Protein AF-A0A392QD97-F1 (afdb_monomer_lite)

Foldseek 3Di:
DVVVVCCVPVVQPDDDAWDFDDDPNHGPRHTDPPHHQWAVSVLVVVCVQQPLDAAQDDDDDDPRCVSNRVRHDDDPDDDDDDDPCSPDDDDDD

Organism: NCBI:txid97028

Secondary structure (DSSP, 8-state):
-HHHHHHHHH--S----PPEEEETTEEEEEEPTT----THHHHHHHHHHHTTPPPS----SSGGGHHHHTTSPPPSS----------------

Structure (mmCIF, N/CA/C/O backbone):
data_AF-A0A392QD97-F1
#
_entry.id   AF-A0A392QD97-F1
#
loop_
_atom_site.group_PDB
_atom_site.id
_atom_site.type_symbol
_atom_site.label_atom_id
_atom_site.label_alt_id
_atom_site.label_comp_id
_atom_site.label_asym_id
_atom_site.label_entity_id
_atom_site.label_seq_id
_atom_site.pdbx_PDB_ins_code
_atom_site.Cartn_x
_atom_site.Cartn_y
_atom_site.Cartn_z
_atom_site.occupancy
_atom_site.B_iso_or_equiv
_atom_site.auth_seq_id
_atom_site.auth_comp_id
_atom_site.auth_asym_id
_atom_site.auth_atom_id
_atom_site.pdbx_PDB_model_num
ATOM 1 N N . MET A 1 1 ? -8.648 4.508 6.321 1.00 66.81 1 MET A N 1
ATOM 2 C CA . MET A 1 1 ? -9.206 5.809 5.874 1.00 66.81 1 MET A CA 1
ATOM 3 C C . MET A 1 1 ? -9.101 6.002 4.365 1.00 66.81 1 MET A C 1
ATOM 5 O O . MET A 1 1 ? -10.033 6.532 3.790 1.00 66.81 1 MET A O 1
ATOM 9 N N . VAL A 1 2 ? -8.016 5.565 3.715 1.00 78.69 2 VAL A N 1
ATOM 10 C CA . VAL A 1 2 ? -7.847 5.712 2.254 1.00 78.69 2 VAL A CA 1
ATOM 11 C C . VAL A 1 2 ? -8.702 4.717 1.453 1.00 78.69 2 VAL A C 1
ATOM 13 O O . VAL A 1 2 ? -9.136 5.028 0.352 1.00 78.69 2 VAL A O 1
ATOM 16 N N . GLU A 1 3 ? -8.987 3.540 2.013 1.00 79.69 3 GLU A N 1
ATOM 17 C CA . GLU A 1 3 ? -9.687 2.470 1.295 1.00 79.69 3 GLU A CA 1
ATOM 18 C C . GLU A 1 3 ? -11.116 2.808 0.836 1.00 79.69 3 GLU A C 1
ATOM 20 O O . GLU A 1 3 ? -11.364 2.671 -0.361 1.00 79.69 3 GLU A O 1
ATOM 25 N N . PRO A 1 4 ? -12.031 3.311 1.693 1.00 83.81 4 PRO A N 1
ATOM 26 C CA . PRO A 1 4 ? -13.379 3.666 1.244 1.00 83.81 4 PRO A CA 1
ATOM 27 C C . PRO A 1 4 ? -13.347 4.719 0.137 1.00 83.81 4 PRO A C 1
ATOM 29 O O . PRO A 1 4 ? -14.056 4.601 -0.851 1.00 83.81 4 PRO A O 1
ATOM 32 N N . PHE A 1 5 ? -12.443 5.699 0.250 1.00 82.25 5 PHE A N 1
ATOM 33 C CA . PHE A 1 5 ? -12.294 6.746 -0.754 1.00 82.25 5 PHE A CA 1
ATOM 34 C C . PHE A 1 5 ? -11.892 6.183 -2.124 1.00 82.25 5 PHE A C 1
ATOM 36 O O . PHE A 1 5 ? -12.526 6.487 -3.129 1.00 82.25 5 PHE A O 1
ATOM 43 N N . LEU A 1 6 ? -10.856 5.342 -2.183 1.00 79.56 6 LEU A N 1
ATOM 44 C CA . LEU A 1 6 ? -10.396 4.784 -3.457 1.00 79.56 6 LEU A CA 1
ATOM 45 C C . LEU A 1 6 ? -11.426 3.827 -4.069 1.00 79.56 6 LEU A C 1
ATOM 47 O O . LEU A 1 6 ? -11.609 3.837 -5.285 1.00 79.56 6 LEU A O 1
ATOM 51 N N . LYS A 1 7 ? -12.118 3.038 -3.240 1.00 82.00 7 LYS A N 1
ATOM 52 C CA . LYS A 1 7 ? -13.151 2.105 -3.705 1.00 82.00 7 LYS A CA 1
ATOM 53 C C . LYS A 1 7 ? -14.387 2.834 -4.229 1.00 82.00 7 LYS A C 1
ATOM 55 O O . LYS A 1 7 ? -14.833 2.560 -5.337 1.00 82.00 7 LYS A O 1
ATOM 60 N N . GLU A 1 8 ? -14.913 3.786 -3.466 1.00 85.50 8 GLU A N 1
ATOM 61 C CA . GLU A 1 8 ? -16.179 4.455 -3.787 1.00 85.50 8 GLU A CA 1
ATOM 62 C C . GLU A 1 8 ? -16.029 5.533 -4.867 1.00 85.50 8 GLU A C 1
ATOM 64 O O . GLU A 1 8 ? -16.929 5.697 -5.687 1.00 85.50 8 GLU A O 1
ATOM 69 N N . PHE A 1 9 ? -14.906 6.261 -4.897 1.00 83.56 9 PHE A N 1
ATOM 70 C CA . PHE A 1 9 ? -14.740 7.409 -5.798 1.00 83.56 9 PHE A CA 1
ATOM 71 C C . PHE A 1 9 ? -13.882 7.119 -7.029 1.00 83.56 9 PHE A C 1
ATOM 73 O O . PHE A 1 9 ? -14.084 7.758 -8.059 1.00 83.56 9 PHE A O 1
ATOM 80 N N . LEU A 1 10 ? -12.920 6.194 -6.941 1.00 79.88 10 LEU A N 1
ATOM 81 C CA . LEU A 1 10 ? -12.012 5.875 -8.053 1.00 79.88 10 LEU A CA 1
ATOM 82 C C . LEU A 1 10 ? -12.234 4.478 -8.640 1.00 79.88 10 LEU A C 1
ATOM 84 O O . LEU A 1 10 ? -11.582 4.140 -9.625 1.00 79.88 10 LEU A O 1
ATOM 88 N N . GLY A 1 11 ? -13.133 3.676 -8.060 1.00 81.19 11 GLY A N 1
ATOM 89 C CA . GLY A 1 11 ? -13.396 2.314 -8.522 1.00 81.19 11 GLY A CA 1
ATOM 90 C C . GLY A 1 11 ? -12.197 1.380 -8.355 1.00 81.19 11 GLY A C 1
ATOM 91 O O . GLY A 1 11 ? -12.059 0.430 -9.114 1.00 81.19 11 GLY A O 1
ATOM 92 N N . ALA A 1 12 ? -11.309 1.662 -7.398 1.00 75.69 12 ALA A N 1
ATOM 93 C CA . ALA A 1 12 ? -10.241 0.739 -7.041 1.00 75.69 12 ALA A CA 1
ATOM 94 C C . ALA A 1 12 ? -10.843 -0.515 -6.414 1.00 75.69 12 ALA A C 1
ATOM 96 O O . ALA A 1 12 ? -11.692 -0.376 -5.539 1.00 75.69 12 ALA A O 1
ATOM 97 N N . ASP A 1 13 ? -10.365 -1.716 -6.723 1.00 75.62 13 ASP A N 1
ATOM 98 C CA . ASP A 1 13 ? -10.906 -2.888 -6.027 1.00 75.62 13 ASP A CA 1
ATOM 99 C C . ASP A 1 13 ? -10.122 -3.260 -4.714 1.00 75.62 13 ASP A C 1
ATOM 101 O O . ASP A 1 13 ? -10.652 -3.983 -3.871 1.00 75.62 13 ASP A O 1
ATOM 105 N N . MET A 1 14 ? -8.890 -2.746 -4.464 1.00 75.06 14 MET A N 1
ATOM 106 C CA . MET A 1 14 ? -7.908 -3.046 -3.347 1.00 75.06 14 MET A CA 1
ATOM 107 C C . MET A 1 14 ? -7.232 -1.757 -3.049 1.00 75.06 14 MET A C 1
ATOM 109 O O . MET A 1 14 ? -6.851 -0.973 -3.920 1.00 75.06 14 MET A O 1
ATOM 113 N N . VAL A 1 15 ? -6.871 -1.692 -1.787 1.00 82.50 15 VAL A N 1
ATOM 114 C CA . VAL A 1 15 ? -5.900 -0.744 -1.331 1.00 82.50 15 VAL A CA 1
ATOM 115 C C . VAL A 1 15 ? -4.921 -1.507 -0.464 1.00 82.50 15 VAL A C 1
ATOM 117 O O . VAL A 1 15 ? -5.301 -2.096 0.538 1.00 82.50 15 VAL A O 1
ATOM 120 N N . LEU A 1 16 ? -3.653 -1.512 -0.868 1.00 83.69 16 LEU A N 1
ATOM 121 C CA . LEU A 1 16 ? -2.563 -1.994 -0.028 1.00 83.69 16 LEU A CA 1
ATOM 122 C C . LEU A 1 16 ? -1.954 -0.776 0.659 1.00 83.69 16 LEU A C 1
ATOM 124 O O . LEU A 1 16 ? -1.397 0.108 0.007 1.00 83.69 16 LEU A O 1
ATOM 128 N N . GLY A 1 17 ? -2.097 -0.702 1.978 1.00 83.38 17 GLY A N 1
ATOM 129 C CA . GLY A 1 17 ? -1.731 0.479 2.746 1.00 83.38 17 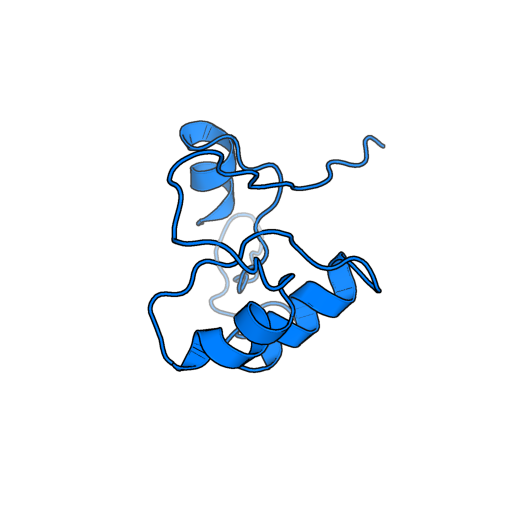GLY A CA 1
ATOM 130 C C . GLY A 1 17 ? -1.260 0.145 4.152 1.00 83.38 17 GLY A C 1
ATOM 131 O O . GLY A 1 17 ? -1.335 -0.987 4.615 1.00 83.38 17 GLY A O 1
ATOM 132 N N . THR A 1 18 ? -0.746 1.163 4.838 1.00 85.12 18 THR A N 1
ATOM 133 C CA . THR A 1 18 ? -0.521 1.060 6.282 1.00 85.12 18 THR A CA 1
ATOM 134 C C . THR A 1 18 ? -1.853 1.242 6.988 1.00 85.12 18 THR A C 1
ATOM 136 O O . THR A 1 18 ? -2.512 2.269 6.812 1.00 85.12 18 THR A O 1
ATOM 139 N N . GLU A 1 19 ? -2.234 0.261 7.795 1.00 83.31 19 GLU A N 1
ATOM 140 C CA . GLU A 1 19 ? -3.496 0.278 8.521 1.00 83.31 19 GLU A CA 1
ATOM 141 C C . GLU A 1 19 ? -3.298 0.622 9.994 1.00 83.31 19 GLU A C 1
ATOM 143 O O . GLU A 1 19 ? -2.333 0.205 10.638 1.00 83.31 19 GLU A O 1
ATOM 148 N N . ILE A 1 20 ? -4.248 1.390 10.526 1.00 86.81 20 ILE A N 1
ATOM 149 C CA . ILE A 1 20 ? -4.328 1.712 11.949 1.00 86.81 20 ILE A CA 1
ATOM 150 C C . ILE A 1 20 ? -5.310 0.734 12.584 1.00 86.81 20 ILE A C 1
ATOM 152 O O . ILE A 1 20 ? -6.454 0.619 12.138 1.00 86.81 20 ILE A O 1
ATOM 156 N N . ALA A 1 21 ? -4.878 0.071 13.652 1.00 87.69 21 ALA A N 1
ATOM 157 C CA . ALA A 1 21 ? -5.708 -0.845 14.408 1.00 87.69 21 ALA A CA 1
ATOM 158 C C . ALA A 1 21 ? -6.894 -0.097 15.021 1.00 87.69 21 ALA A C 1
ATOM 160 O O . ALA A 1 21 ? -6.747 0.977 15.622 1.00 87.69 21 ALA A O 1
ATOM 161 N N . SER A 1 22 ? -8.078 -0.689 14.902 1.00 88.25 22 SER A N 1
ATOM 162 C CA . SER A 1 22 ? -9.301 -0.158 15.488 1.00 88.25 22 SER A CA 1
ATOM 163 C C . SER A 1 22 ? -9.848 -1.105 16.551 1.00 88.25 22 SER A C 1
ATOM 165 O O . SER A 1 22 ? -9.726 -2.324 16.453 1.00 88.25 22 SER A O 1
ATOM 167 N N . TYR A 1 23 ? -10.447 -0.535 17.591 1.00 90.75 23 TYR A N 1
ATOM 168 C CA . TYR A 1 23 ? -11.138 -1.275 18.635 1.00 90.75 23 TYR A CA 1
ATOM 169 C C . TYR A 1 23 ? -12.473 -0.596 18.921 1.00 90.75 23 TYR A C 1
ATOM 171 O O . TYR A 1 23 ? -12.520 0.597 19.222 1.00 90.75 23 TYR A O 1
ATOM 179 N N . LYS A 1 24 ? -13.574 -1.349 18.799 1.00 92.56 24 LYS A N 1
ATOM 180 C CA . LYS A 1 24 ? -14.948 -0.842 18.988 1.00 92.56 24 LYS A CA 1
ATOM 181 C C . LYS A 1 24 ? -15.228 0.450 18.198 1.00 92.56 24 LYS A C 1
ATOM 183 O O . LYS A 1 24 ? -15.750 1.420 18.744 1.00 92.56 24 LYS A O 1
ATOM 188 N N . GLY A 1 25 ? -14.816 0.479 16.928 1.00 87.44 25 GLY A N 1
ATOM 189 C CA . GLY A 1 25 ? -15.017 1.626 16.033 1.00 87.44 25 GLY A CA 1
ATOM 190 C C . GLY A 1 25 ? -14.135 2.845 16.326 1.00 87.44 25 GLY A C 1
ATOM 191 O O . GLY A 1 25 ? -14.329 3.892 15.718 1.00 87.44 25 GLY A O 1
ATOM 192 N N . ARG A 1 26 ? -13.162 2.739 17.241 1.00 87.44 26 ARG A N 1
ATOM 193 C CA . ARG A 1 26 ? -12.199 3.807 17.539 1.00 87.44 26 ARG A CA 1
ATOM 194 C C . ARG A 1 26 ? -10.803 3.418 17.074 1.00 87.44 26 ARG A C 1
ATOM 196 O O . ARG A 1 26 ? -10.366 2.295 17.313 1.00 87.44 26 ARG A O 1
ATOM 203 N N . ALA A 1 27 ? -10.097 4.351 16.439 1.00 89.50 27 ALA A N 1
ATOM 204 C CA . ALA A 1 27 ? -8.685 4.180 16.117 1.00 89.50 27 ALA A CA 1
ATOM 205 C C . ALA A 1 27 ? -7.871 4.115 17.418 1.00 89.50 27 ALA A C 1
ATOM 207 O O . ALA A 1 27 ? -7.977 4.998 18.266 1.00 89.50 27 ALA A O 1
ATOM 208 N N . THR A 1 28 ? -7.073 3.063 17.579 1.00 89.19 28 THR A N 1
ATOM 209 C CA . THR A 1 28 ? -6.273 2.826 18.796 1.00 89.19 28 THR A CA 1
ATOM 210 C C . THR A 1 28 ? -4.954 3.600 18.803 1.00 89.19 28 THR A C 1
ATOM 212 O O . THR A 1 28 ? -4.292 3.671 19.832 1.00 89.19 28 THR A O 1
ATOM 215 N N . GLY A 1 29 ? -4.553 4.150 17.652 1.00 88.75 29 GLY A N 1
ATOM 216 C CA . GLY A 1 29 ? -3.232 4.751 17.445 1.00 88.75 29 GLY A CA 1
ATOM 217 C C . GLY A 1 29 ? -2.112 3.730 17.211 1.00 88.75 29 GLY A C 1
ATOM 218 O O . GLY A 1 29 ? -0.983 4.128 16.941 1.00 88.75 29 GLY A O 1
ATOM 219 N N . LEU A 1 30 ? -2.410 2.428 17.273 1.00 86.44 30 LEU A N 1
ATOM 220 C CA . LEU A 1 30 ? -1.463 1.360 16.960 1.00 86.44 30 LEU A CA 1
ATOM 221 C C . LEU A 1 30 ? -1.527 0.996 15.477 1.00 86.44 30 LEU A C 1
ATOM 223 O O . LEU A 1 30 ? -2.575 1.100 14.842 1.00 86.44 30 LEU A O 1
ATOM 227 N N . ILE A 1 31 ? -0.403 0.548 14.927 1.00 86.88 31 ILE A N 1
ATOM 228 C CA . ILE A 1 31 ? -0.292 0.137 13.525 1.00 86.88 31 ILE A CA 1
ATOM 229 C C . ILE A 1 31 ? -0.493 -1.379 13.436 1.00 86.88 31 ILE A C 1
ATOM 231 O O . ILE A 1 31 ? 0.088 -2.128 14.222 1.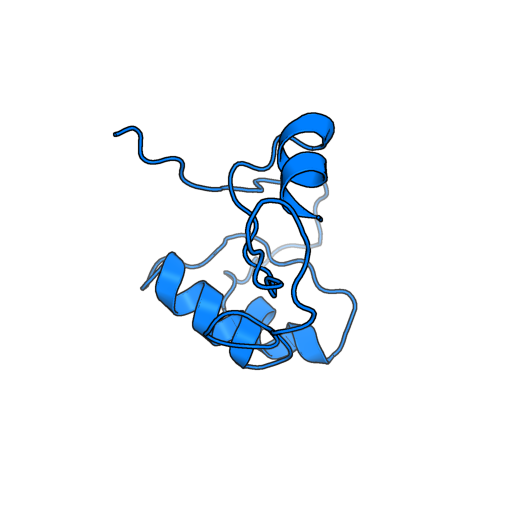00 86.88 31 ILE A O 1
ATOM 235 N N . CYS A 1 32 ? -1.294 -1.832 12.473 1.00 84.56 32 CYS A N 1
ATOM 236 C CA . CYS A 1 32 ? -1.454 -3.255 12.180 1.00 84.56 32 CYS A CA 1
ATOM 237 C C . CYS A 1 32 ? -0.180 -3.839 11.548 1.00 84.56 32 CYS A C 1
ATOM 239 O O . CYS A 1 32 ? 0.539 -3.164 10.808 1.00 84.56 32 CYS A O 1
ATOM 241 N N . ASN A 1 33 ? 0.087 -5.126 11.779 1.00 80.50 33 ASN A N 1
ATOM 242 C CA . ASN A 1 33 ? 1.113 -5.842 11.014 1.00 80.50 33 ASN A CA 1
ATOM 243 C C . ASN A 1 33 ? 0.756 -5.812 9.512 1.00 80.50 33 ASN A C 1
ATOM 245 O O . ASN A 1 33 ? -0.420 -5.965 9.189 1.00 80.50 33 ASN A O 1
ATOM 249 N N . PRO A 1 34 ? 1.722 -5.636 8.585 1.00 77.62 34 PRO A N 1
ATOM 250 C CA . PRO A 1 34 ? 3.182 -5.691 8.753 1.00 77.62 34 PRO A CA 1
ATOM 251 C C . PRO A 1 34 ? 3.858 -4.349 9.118 1.00 77.62 34 PRO A C 1
ATOM 253 O O . PRO A 1 34 ? 5.087 -4.240 9.059 1.00 77.62 34 PRO A O 1
ATOM 256 N N . GLY A 1 35 ? 3.092 -3.320 9.481 1.00 84.12 35 GLY A N 1
ATOM 257 C CA . GLY A 1 35 ? 3.612 -2.002 9.834 1.00 84.12 35 GLY A CA 1
ATOM 258 C C . GLY A 1 35 ? 3.572 -0.995 8.682 1.00 84.12 35 GLY A C 1
ATOM 259 O O . GLY A 1 35 ? 2.795 -1.115 7.739 1.00 84.12 35 GLY A O 1
ATOM 260 N N . ILE A 1 36 ? 4.435 0.021 8.768 1.00 83.94 36 ILE A N 1
ATOM 261 C CA . ILE A 1 36 ? 4.474 1.140 7.815 1.00 83.94 36 ILE A CA 1
ATOM 262 C C . ILE A 1 36 ? 5.036 0.689 6.459 1.00 83.94 36 ILE A C 1
ATOM 264 O O . ILE A 1 36 ? 6.160 0.186 6.394 1.00 83.94 36 ILE A O 1
ATOM 268 N N . LEU A 1 37 ? 4.282 0.920 5.382 1.00 80.06 37 LEU A N 1
ATOM 269 C CA . LEU A 1 37 ? 4.640 0.580 4.001 1.00 80.06 37 LEU A CA 1
ATOM 270 C C . LEU A 1 37 ? 5.390 1.725 3.308 1.00 80.06 37 LEU A C 1
ATOM 272 O O . LEU A 1 37 ? 4.789 2.620 2.715 1.00 80.06 37 LEU A O 1
ATOM 276 N N . VAL A 1 38 ? 6.721 1.679 3.349 1.00 76.12 38 VAL A N 1
ATOM 277 C CA . VAL A 1 38 ? 7.612 2.625 2.655 1.00 76.12 38 VAL A CA 1
ATOM 278 C C . VAL A 1 38 ? 8.760 1.855 2.006 1.00 76.12 38 VAL A C 1
ATOM 280 O O . VAL A 1 38 ? 9.226 0.860 2.566 1.00 76.12 38 VAL A O 1
ATOM 283 N N . GLY A 1 39 ? 9.223 2.312 0.838 1.00 76.75 39 GLY A N 1
ATOM 284 C CA . GLY A 1 39 ? 10.405 1.739 0.197 1.00 76.75 39 GLY A CA 1
ATOM 285 C C . GLY A 1 39 ? 10.192 0.282 -0.195 1.00 76.75 39 GLY A C 1
ATOM 286 O O . GLY A 1 39 ? 9.153 -0.101 -0.739 1.00 76.75 39 GLY A O 1
ATOM 287 N N . ASP A 1 40 ? 11.154 -0.551 0.189 1.00 83.12 40 ASP A N 1
ATOM 288 C CA . ASP A 1 40 ? 11.155 -1.992 -0.065 1.00 83.12 40 ASP A CA 1
ATOM 289 C C . ASP A 1 40 ? 9.925 -2.708 0.494 1.00 83.12 40 ASP A C 1
ATOM 291 O O . ASP A 1 40 ? 9.488 -3.711 -0.066 1.00 83.12 40 ASP A O 1
ATOM 295 N N . LYS A 1 41 ? 9.303 -2.183 1.557 1.00 81.75 41 LYS A N 1
ATOM 296 C CA . LYS A 1 41 ? 8.072 -2.772 2.101 1.00 81.75 41 LYS A CA 1
ATOM 297 C C . LYS A 1 41 ? 6.902 -2.667 1.123 1.00 81.75 41 LYS A C 1
ATOM 299 O O . LYS A 1 41 ? 6.086 -3.583 1.084 1.00 81.75 41 LYS A O 1
ATOM 304 N N . LYS A 1 42 ? 6.843 -1.616 0.292 1.00 80.50 42 LYS A N 1
ATOM 305 C CA . LYS A 1 42 ? 5.847 -1.517 -0.792 1.00 80.50 42 LYS A CA 1
ATOM 306 C C . LYS A 1 42 ? 6.071 -2.622 -1.823 1.00 80.50 42 LYS A C 1
ATOM 308 O O . LYS A 1 42 ? 5.136 -3.327 -2.186 1.00 80.50 42 LYS A O 1
ATOM 313 N N . ALA A 1 43 ? 7.326 -2.819 -2.226 1.00 81.94 43 ALA A N 1
ATOM 314 C CA . ALA A 1 43 ? 7.708 -3.858 -3.177 1.00 81.94 43 ALA A CA 1
ATOM 315 C C . ALA A 1 43 ? 7.432 -5.272 -2.635 1.00 81.94 43 ALA A C 1
ATOM 317 O O . ALA A 1 43 ? 6.923 -6.125 -3.355 1.00 81.94 43 ALA A O 1
ATOM 318 N N . GLN A 1 44 ? 7.720 -5.523 -1.356 1.00 85.88 44 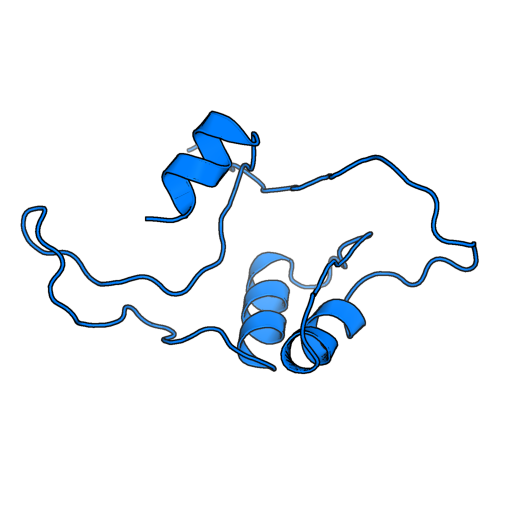GLN A N 1
ATOM 319 C CA . GLN A 1 44 ? 7.446 -6.807 -0.708 1.00 85.88 44 GLN A CA 1
ATOM 320 C C . GLN A 1 44 ? 5.952 -7.104 -0.608 1.00 85.88 44 GLN A C 1
ATOM 322 O O . GLN A 1 44 ? 5.551 -8.237 -0.855 1.00 85.88 44 GLN A O 1
ATOM 327 N N . VAL A 1 45 ? 5.136 -6.114 -0.243 1.00 83.19 45 VAL A N 1
ATOM 328 C CA . VAL A 1 45 ? 3.680 -6.284 -0.186 1.00 83.19 45 VAL A CA 1
ATOM 329 C C . VAL A 1 45 ? 3.124 -6.565 -1.578 1.00 83.19 45 VAL A C 1
ATOM 331 O O . VAL A 1 45 ? 2.388 -7.530 -1.734 1.00 83.19 45 VAL A O 1
ATOM 334 N N . LEU A 1 46 ? 3.578 -5.840 -2.602 1.00 82.25 46 LEU A N 1
ATOM 335 C CA . LEU A 1 46 ? 3.191 -6.118 -3.986 1.00 82.25 46 LEU A CA 1
ATOM 336 C C . LEU A 1 46 ? 3.589 -7.530 -4.437 1.00 82.25 46 LEU A C 1
ATOM 338 O O . LEU A 1 46 ? 2.750 -8.243 -4.972 1.00 82.25 46 LEU A O 1
ATOM 342 N N . LYS A 1 47 ? 4.814 -7.989 -4.147 1.00 85.06 47 LYS A N 1
ATOM 343 C CA . LYS A 1 47 ? 5.224 -9.379 -4.435 1.00 85.06 47 LYS A CA 1
ATOM 344 C C . LYS A 1 47 ? 4.396 -10.415 -3.684 1.00 85.06 47 LYS A C 1
ATOM 346 O O . LYS A 1 47 ? 4.105 -11.467 -4.230 1.00 85.06 47 LYS A O 1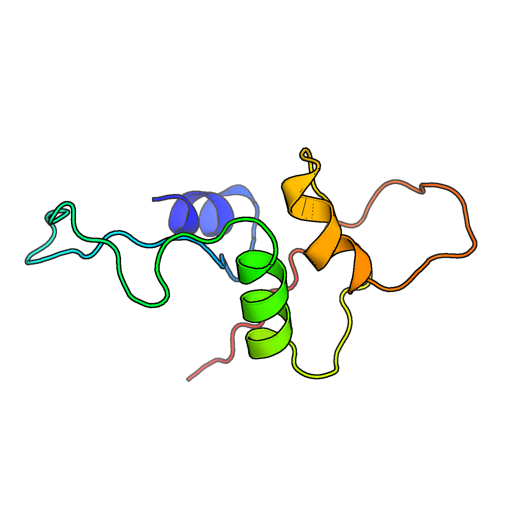
ATOM 351 N N . LYS A 1 48 ? 4.033 -10.156 -2.427 1.00 85.25 48 LYS A N 1
ATOM 352 C CA . LYS A 1 48 ? 3.192 -11.081 -1.653 1.00 85.25 48 LYS A CA 1
ATOM 353 C C . LYS A 1 48 ? 1.784 -11.184 -2.226 1.00 85.25 48 LYS A C 1
ATOM 355 O O . LYS A 1 48 ? 1.197 -12.255 -2.159 1.00 85.25 48 LYS A O 1
ATOM 360 N N . THR A 1 49 ? 1.258 -10.086 -2.757 1.00 80.50 49 THR A N 1
ATOM 361 C CA . THR A 1 49 ? -0.102 -10.038 -3.295 1.00 80.50 49 THR A CA 1
ATOM 362 C C . THR A 1 49 ? -0.188 -10.587 -4.718 1.00 80.50 49 THR A C 1
ATOM 364 O O . THR A 1 49 ? -1.104 -11.345 -5.002 1.00 80.50 49 THR A O 1
ATOM 367 N N . PHE A 1 50 ? 0.762 -10.243 -5.592 1.00 77.25 50 PHE A N 1
ATOM 368 C CA . PHE A 1 50 ? 0.747 -10.640 -7.008 1.00 77.25 50 PHE A CA 1
ATOM 369 C C . PHE A 1 50 ? 1.633 -11.858 -7.326 1.00 77.25 50 PHE A C 1
ATOM 371 O O . PHE A 1 50 ? 1.571 -12.407 -8.422 1.00 77.25 50 PHE A O 1
ATOM 378 N N . GLY A 1 51 ? 2.456 -12.314 -6.378 1.00 83.19 51 GLY A N 1
ATOM 379 C CA . GLY A 1 51 ? 3.368 -13.437 -6.585 1.00 83.19 51 GLY A CA 1
ATOM 380 C C . GLY A 1 51 ? 4.380 -13.149 -7.694 1.00 83.19 51 GLY A C 1
ATOM 381 O O . GLY A 1 51 ? 5.149 -12.187 -7.613 1.00 83.19 51 GLY A O 1
ATOM 382 N N . ASP A 1 52 ? 4.362 -13.996 -8.724 1.00 81.06 52 ASP A N 1
ATOM 383 C CA . ASP A 1 52 ? 5.203 -13.867 -9.919 1.00 81.06 52 ASP A CA 1
ATOM 384 C C . ASP A 1 52 ? 4.572 -12.985 -11.012 1.00 81.06 52 ASP A C 1
ATOM 386 O O . ASP A 1 52 ? 5.252 -12.615 -11.979 1.00 81.06 52 ASP A O 1
ATOM 390 N N . GLU A 1 53 ? 3.295 -12.609 -10.873 1.00 78.81 53 GLU A N 1
ATOM 391 C CA . GLU A 1 53 ? 2.643 -11.700 -11.811 1.00 78.81 53 GLU A CA 1
ATOM 392 C C . GLU A 1 53 ? 3.165 -10.274 -11.626 1.00 78.81 53 GLU A C 1
ATOM 394 O O . GLU A 1 53 ? 3.154 -9.692 -10.540 1.00 78.81 53 GLU A O 1
ATOM 399 N N . LYS A 1 54 ? 3.652 -9.691 -12.724 1.00 77.81 54 LYS A N 1
ATOM 400 C CA . LYS A 1 54 ? 4.183 -8.327 -12.732 1.00 77.81 54 LYS A CA 1
ATOM 401 C C . LYS A 1 54 ? 3.103 -7.347 -13.174 1.00 77.81 54 LYS A C 1
ATOM 403 O O . LYS A 1 54 ? 2.539 -7.561 -14.250 1.00 77.81 54 LYS A O 1
ATOM 408 N N . PRO A 1 55 ? 2.877 -6.247 -12.434 1.00 78.38 55 PRO A N 1
ATOM 409 C CA . PRO A 1 55 ? 1.980 -5.191 -12.885 1.00 78.38 55 PRO A CA 1
ATOM 410 C C . PRO A 1 55 ? 2.471 -4.597 -14.206 1.00 78.38 55 PRO A C 1
ATOM 412 O O . PRO A 1 55 ? 3.676 -4.412 -14.395 1.00 78.38 55 PRO A O 1
ATOM 415 N N . ASP A 1 56 ? 1.557 -4.263 -15.110 1.00 78.94 56 ASP A N 1
ATOM 416 C CA . ASP A 1 56 ? 1.920 -3.641 -16.387 1.00 78.94 56 ASP A CA 1
ATOM 417 C C . ASP A 1 56 ? 2.397 -2.195 -16.206 1.00 78.94 56 ASP A C 1
ATOM 419 O O . ASP A 1 56 ? 3.335 -1.762 -16.871 1.00 78.94 56 ASP A O 1
ATOM 423 N N . ILE A 1 57 ? 1.781 -1.458 -15.277 1.00 78.50 57 ILE A N 1
ATOM 424 C CA . ILE A 1 57 ? 2.056 -0.041 -15.024 1.00 78.50 57 ILE A CA 1
ATOM 425 C C . ILE A 1 57 ? 2.250 0.175 -13.522 1.00 78.50 57 ILE A C 1
ATOM 427 O O . ILE A 1 57 ? 1.472 -0.312 -12.704 1.00 78.50 57 ILE A O 1
ATOM 431 N N . GLY A 1 58 ? 3.284 0.935 -13.161 1.00 78.56 58 GLY A N 1
ATOM 432 C CA . GLY A 1 58 ? 3.517 1.421 -11.803 1.00 78.56 58 GLY A CA 1
ATOM 433 C C . GLY A 1 58 ? 3.678 2.934 -11.807 1.00 78.56 58 GLY A C 1
ATOM 434 O O . GLY A 1 58 ? 4.414 3.472 -12.630 1.00 78.56 58 GLY A O 1
ATOM 435 N N . LEU A 1 59 ? 2.999 3.616 -10.887 1.00 80.38 59 LEU A N 1
ATOM 436 C CA . LEU A 1 59 ? 3.071 5.067 -10.728 1.00 80.38 59 LEU A CA 1
ATOM 437 C C . LEU A 1 59 ? 3.524 5.393 -9.307 1.00 80.38 59 LEU A C 1
ATOM 439 O O . LEU A 1 59 ? 2.859 5.010 -8.346 1.00 80.38 59 LEU A O 1
ATOM 443 N N . GLY A 1 60 ? 4.645 6.097 -9.183 1.00 77.69 60 GLY A N 1
ATOM 444 C CA . GLY A 1 60 ? 5.189 6.577 -7.917 1.00 77.69 60 GLY A CA 1
ATOM 445 C C . GLY A 1 60 ? 5.647 8.024 -8.043 1.00 77.69 60 GLY A C 1
ATOM 446 O O . GLY A 1 60 ? 6.083 8.446 -9.114 1.00 77.69 60 GLY A O 1
ATOM 447 N N . ASP A 1 61 ? 5.534 8.788 -6.961 1.00 79.75 61 ASP A N 1
ATOM 448 C CA . ASP A 1 61 ? 5.934 10.198 -6.914 1.00 79.75 61 ASP A CA 1
ATOM 449 C C . ASP A 1 61 ? 7.325 10.381 -6.291 1.00 79.75 61 ASP A C 1
ATOM 451 O O . ASP A 1 61 ? 8.009 11.371 -6.557 1.00 79.75 61 ASP A O 1
ATOM 455 N N . ARG A 1 62 ? 7.765 9.429 -5.460 1.00 75.50 62 ARG A N 1
ATOM 456 C CA . ARG A 1 62 ? 8.986 9.551 -4.655 1.00 75.50 62 ARG A CA 1
ATOM 457 C C . ARG A 1 62 ? 10.051 8.548 -5.053 1.00 75.50 62 ARG A C 1
ATOM 459 O O . ARG A 1 62 ? 9.781 7.459 -5.539 1.00 75.50 62 ARG A O 1
ATOM 466 N N . VAL A 1 63 ? 11.299 8.859 -4.706 1.00 74.69 63 VAL A N 1
ATOM 467 C CA . VAL A 1 63 ? 12.429 7.920 -4.852 1.00 74.69 63 VAL A CA 1
ATOM 468 C C . VAL A 1 63 ? 12.182 6.617 -4.077 1.00 74.69 63 VAL A C 1
ATOM 470 O O . VAL A 1 63 ? 12.585 5.544 -4.515 1.00 74.69 63 VAL A O 1
ATOM 473 N N . THR A 1 64 ? 11.439 6.682 -2.968 1.00 72.81 64 THR A N 1
ATOM 474 C CA . THR A 1 64 ? 11.011 5.511 -2.184 1.00 72.81 64 THR A CA 1
ATOM 475 C C . THR A 1 64 ? 10.093 4.551 -2.943 1.00 72.81 64 THR A C 1
ATOM 477 O O . THR A 1 64 ? 9.837 3.455 -2.458 1.00 72.81 64 THR A O 1
ATOM 480 N N . ASP A 1 65 ? 9.575 4.941 -4.104 1.00 75.12 65 ASP A N 1
ATOM 481 C CA . ASP A 1 65 ? 8.702 4.112 -4.933 1.00 75.12 65 ASP A CA 1
ATOM 482 C C . ASP A 1 65 ? 9.475 3.310 -5.983 1.00 75.12 65 ASP A C 1
ATOM 484 O O . ASP A 1 65 ? 8.966 2.323 -6.517 1.00 75.12 65 ASP A O 1
ATOM 488 N N . ALA A 1 66 ? 10.739 3.671 -6.232 1.00 75.94 66 ALA A N 1
ATOM 489 C CA . ALA A 1 66 ? 11.602 2.979 -7.184 1.00 75.94 66 ALA A CA 1
ATOM 490 C C . ALA A 1 66 ? 11.661 1.450 -6.976 1.00 75.94 66 ALA A C 1
ATOM 492 O O . ALA A 1 66 ? 11.570 0.734 -7.976 1.00 75.94 66 ALA A O 1
ATOM 493 N N . PRO A 1 67 ? 11.729 0.913 -5.735 1.00 79.38 67 PRO A N 1
ATOM 494 C CA . PRO A 1 67 ? 11.774 -0.532 -5.517 1.00 79.38 67 PRO A CA 1
ATOM 495 C C . PRO A 1 67 ? 10.551 -1.277 -6.047 1.00 79.38 67 PRO A C 1
ATOM 497 O O . PRO A 1 67 ? 10.689 -2.404 -6.516 1.00 79.38 67 PRO A O 1
ATOM 500 N N . PHE A 1 68 ? 9.357 -0.677 -5.981 1.00 77.38 68 PHE A N 1
ATOM 501 C CA . PHE A 1 68 ? 8.166 -1.333 -6.509 1.00 77.38 68 PHE A CA 1
ATOM 502 C C . PHE A 1 68 ? 7.968 -1.062 -7.997 1.00 77.38 68 PHE A C 1
ATOM 504 O O . PHE A 1 68 ? 7.556 -1.969 -8.712 1.00 77.38 68 PHE A O 1
ATOM 511 N N . MET A 1 69 ? 8.300 0.139 -8.483 1.00 81.06 69 MET A N 1
ATOM 512 C CA . MET A 1 69 ? 8.231 0.448 -9.916 1.00 81.06 69 MET A CA 1
ATOM 513 C C . MET A 1 69 ? 9.161 -0.463 -10.728 1.00 81.06 69 MET A C 1
ATOM 515 O O . MET A 1 69 ? 8.827 -0.858 -11.839 1.00 81.06 69 MET A O 1
ATOM 519 N N . ALA A 1 70 ? 10.294 -0.873 -10.148 1.00 82.88 70 ALA A N 1
ATOM 520 C CA . ALA A 1 70 ? 11.197 -1.857 -10.744 1.00 82.88 70 ALA A CA 1
ATOM 521 C C . ALA A 1 70 ? 10.579 -3.261 -10.915 1.00 82.88 70 ALA A C 1
ATOM 523 O O . ALA A 1 70 ? 11.131 -4.080 -11.650 1.00 82.88 70 ALA A O 1
ATOM 524 N N . LEU A 1 71 ? 9.462 -3.560 -10.241 1.00 80.31 71 LEU A N 1
ATOM 525 C CA . LEU A 1 71 ? 8.735 -4.825 -10.389 1.00 80.31 71 LEU A CA 1
ATOM 526 C C . LEU A 1 71 ? 7.733 -4.805 -11.543 1.00 80.31 71 LEU A C 1
ATOM 528 O O . LEU A 1 71 ? 7.307 -5.874 -11.979 1.00 80.31 71 LEU A O 1
ATOM 532 N N . CYS A 1 72 ? 7.369 -3.624 -12.036 1.00 79.25 72 CYS A N 1
ATOM 533 C CA . CYS A 1 72 ? 6.450 -3.481 -13.154 1.00 79.25 72 CYS A CA 1
ATOM 534 C C . CYS A 1 72 ? 7.117 -3.903 -14.471 1.00 79.25 72 CYS A C 1
ATOM 536 O O . CYS A 1 72 ? 8.346 -3.875 -14.617 1.00 79.25 72 CYS A O 1
ATOM 538 N N . LYS A 1 73 ? 6.311 -4.315 -15.451 1.00 78.81 73 LYS A N 1
ATOM 539 C CA . LYS A 1 73 ? 6.808 -4.639 -16.792 1.00 78.81 73 LYS A CA 1
ATOM 540 C C . LYS A 1 73 ? 7.389 -3.375 -17.442 1.00 78.81 73 LYS A C 1
ATOM 542 O O . LYS A 1 73 ? 6.853 -2.281 -17.303 1.00 78.81 73 LYS A O 1
ATOM 547 N N . LYS A 1 74 ? 8.508 -3.519 -18.155 1.00 62.62 74 LYS A N 1
ATOM 548 C CA . LYS A 1 74 ? 9.089 -2.434 -18.960 1.00 62.62 74 LYS A CA 1
ATOM 549 C C . LYS A 1 74 ? 8.371 -2.380 -20.305 1.00 62.62 74 LY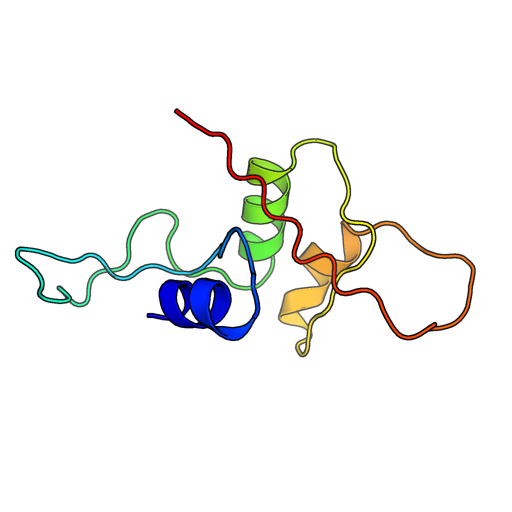S A C 1
ATOM 551 O O . LYS A 1 74 ? 8.380 -3.373 -21.025 1.00 62.62 74 LYS A O 1
ATOM 556 N N . SER A 1 75 ? 7.784 -1.239 -20.653 1.00 53.03 75 SER A N 1
ATOM 557 C CA . SER A 1 75 ? 7.312 -0.971 -22.012 1.00 53.03 75 SER A CA 1
ATOM 558 C C . SER A 1 75 ? 8.442 -0.348 -22.839 1.00 53.03 75 SER A C 1
ATOM 560 O O . SER A 1 75 ? 8.933 0.727 -22.498 1.00 53.03 75 SER A O 1
ATOM 562 N N . ASP A 1 76 ? 8.823 -0.963 -23.961 1.00 47.34 76 ASP A N 1
ATOM 563 C CA . ASP A 1 76 ? 9.796 -0.415 -24.931 1.00 47.34 76 ASP A CA 1
ATOM 564 C C . ASP A 1 76 ? 9.233 0.769 -25.751 1.00 47.34 76 ASP A C 1
ATOM 566 O O . ASP A 1 76 ? 9.648 1.055 -26.873 1.00 47.34 76 ASP A O 1
ATOM 570 N N . SER A 1 77 ? 8.222 1.473 -25.245 1.00 37.81 77 SER A N 1
ATOM 571 C CA . SER A 1 77 ? 7.502 2.509 -25.982 1.00 37.81 77 SER A CA 1
ATOM 572 C C . SER A 1 77 ? 7.043 3.613 -25.032 1.00 37.81 77 SER A C 1
ATOM 574 O O . SER A 1 77 ? 6.594 3.339 -23.924 1.00 37.81 77 SER A O 1
ATOM 576 N N . LYS A 1 78 ? 7.249 4.853 -25.492 1.00 31.47 78 LYS A N 1
ATOM 577 C CA . LYS A 1 78 ? 6.999 6.179 -24.885 1.00 31.47 78 LYS A CA 1
ATOM 578 C C . LYS A 1 78 ? 5.744 6.256 -23.989 1.00 31.47 78 LYS A C 1
ATOM 580 O O . LYS A 1 78 ? 4.823 5.478 -24.205 1.00 31.47 78 LYS A O 1
ATOM 585 N N . PRO A 1 79 ? 5.657 7.214 -23.035 1.00 34.47 79 PRO A N 1
ATOM 586 C CA . PRO A 1 79 ? 4.555 7.271 -22.077 1.00 34.47 79 PRO A CA 1
ATOM 587 C C . PRO A 1 79 ? 3.254 7.586 -22.820 1.00 34.47 79 PRO A C 1
ATOM 589 O O . PRO A 1 79 ? 3.001 8.729 -23.198 1.00 34.47 79 PRO A O 1
ATOM 592 N N . VAL A 1 80 ? 2.452 6.557 -23.077 1.00 31.58 80 VAL A N 1
ATOM 593 C CA . VAL A 1 80 ? 1.108 6.703 -23.629 1.00 31.58 80 VAL A CA 1
ATOM 594 C C . VAL A 1 80 ? 0.136 6.737 -22.460 1.00 31.58 80 VAL A C 1
ATOM 596 O O . VAL A 1 80 ? 0.160 5.892 -21.568 1.00 31.58 80 VAL A O 1
ATOM 599 N N . CYS A 1 81 ? -0.674 7.788 -22.453 1.00 33.72 81 CYS A N 1
ATOM 600 C CA . CYS A 1 81 ? -1.689 8.053 -21.455 1.00 33.72 81 CYS A CA 1
ATOM 601 C C . CYS A 1 81 ? -2.919 7.148 -21.667 1.00 33.72 81 CYS A C 1
ATOM 603 O O . CYS A 1 81 ? -3.329 6.931 -22.805 1.00 33.72 81 CYS A O 1
ATOM 605 N N . TYR A 1 82 ? -3.510 6.736 -20.539 1.00 35.31 82 TYR A N 1
ATOM 606 C CA . TYR A 1 82 ? -4.805 6.065 -20.328 1.00 35.31 82 TYR A CA 1
ATOM 607 C C . TYR A 1 82 ? -4.895 4.552 -20.593 1.00 35.31 82 TYR A C 1
ATOM 609 O O . TYR A 1 82 ? -5.218 4.109 -21.686 1.00 35.31 82 TYR A O 1
ATOM 617 N N . GLN A 1 83 ? -4.741 3.770 -19.521 1.00 26.88 83 GLN A N 1
ATOM 618 C CA . GLN A 1 83 ? -5.862 3.114 -18.831 1.00 26.88 83 GLN A CA 1
ATOM 619 C C . GLN A 1 83 ? -5.376 2.778 -17.412 1.00 26.88 83 GLN A C 1
ATOM 621 O O . GLN A 1 83 ? -4.395 2.059 -17.241 1.00 26.88 83 GLN A O 1
ATOM 626 N N . ILE A 1 84 ? -5.984 3.383 -16.388 1.00 35.19 84 ILE A N 1
ATOM 627 C CA . ILE A 1 84 ? -5.660 3.076 -14.991 1.00 35.19 84 ILE A CA 1
ATOM 628 C C . ILE A 1 84 ? -6.351 1.755 -14.673 1.00 35.19 84 ILE A C 1
ATOM 630 O O . ILE A 1 84 ? -7.504 1.728 -14.254 1.00 35.19 84 ILE A O 1
ATOM 634 N N . SER A 1 85 ? -5.650 0.651 -14.898 1.00 30.64 85 SER A N 1
ATOM 635 C CA . SER A 1 85 ? -5.993 -0.617 -14.271 1.00 30.64 85 SER A CA 1
ATOM 636 C C . SER A 1 85 ? -5.503 -0.523 -12.826 1.00 30.64 85 SER A C 1
ATOM 638 O O . SER A 1 85 ? -4.423 -1.013 -12.496 1.00 30.64 85 SER A O 1
ATOM 640 N N . ILE A 1 86 ? -6.257 0.147 -11.943 1.00 34.38 86 ILE A N 1
ATOM 641 C CA . ILE A 1 86 ? -6.199 -0.232 -10.527 1.00 34.38 86 ILE A CA 1
ATOM 642 C C . ILE A 1 86 ? -6.854 -1.599 -10.510 1.00 34.38 86 ILE A C 1
ATOM 644 O O . ILE A 1 86 ? -8.057 -1.710 -10.359 1.00 34.38 86 ILE A O 1
ATOM 648 N N . GLN A 1 87 ? -6.064 -2.615 -10.839 1.00 32.19 87 GLN A N 1
ATOM 649 C CA . GLN A 1 87 ? -6.554 -3.964 -10.863 1.00 32.19 87 GLN A CA 1
ATOM 650 C C . GLN A 1 87 ? -6.359 -4.484 -9.479 1.00 32.19 87 GLN A C 1
ATOM 652 O O . GLN A 1 87 ? -5.247 -4.732 -8.998 1.00 32.19 87 GLN A O 1
ATOM 657 N N . VAL A 1 88 ? -7.486 -4.598 -8.832 1.00 36.09 88 VAL A N 1
ATOM 658 C CA . VAL A 1 88 ? -7.540 -5.287 -7.598 1.00 36.09 88 VAL A CA 1
ATOM 659 C C . VAL A 1 88 ? -8.504 -6.409 -7.803 1.00 36.09 88 VAL A C 1
ATOM 661 O O . VAL A 1 88 ? -9.638 -6.288 -8.241 1.00 36.09 88 VAL A O 1
ATOM 664 N N . ILE A 1 89 ? -8.023 -7.552 -7.392 1.00 31.78 89 ILE A N 1
ATOM 665 C CA . ILE A 1 89 ? -8.783 -8.755 -7.471 1.00 31.78 89 ILE A CA 1
ATOM 666 C C . ILE A 1 89 ? -9.586 -8.839 -6.173 1.00 31.78 89 ILE A C 1
ATOM 668 O O . ILE A 1 89 ? -9.089 -9.207 -5.111 1.00 31.78 89 ILE A O 1
ATOM 672 N N . SER A 1 90 ? -10.854 -8.448 -6.285 1.00 31.33 90 SER A N 1
ATOM 673 C CA . SER A 1 90 ? -11.938 -9.121 -5.582 1.00 31.33 90 SER A CA 1
ATOM 674 C C . SER A 1 90 ? -11.853 -10.610 -5.921 1.00 31.33 90 SER A C 1
ATOM 676 O O . SER A 1 90 ? -12.036 -11.000 -7.071 1.00 31.33 90 SER A O 1
ATOM 678 N N . THR A 1 91 ? -11.588 -11.457 -4.932 1.00 29.33 91 THR A N 1
ATOM 679 C CA . THR A 1 91 ? -12.149 -12.808 -4.969 1.00 29.33 91 THR A CA 1
ATOM 680 C C . THR A 1 91 ? -13.488 -12.765 -4.236 1.00 29.33 91 THR A C 1
ATOM 682 O O . THR A 1 91 ? -13.531 -12.285 -3.098 1.00 29.33 91 THR A O 1
ATOM 685 N N . PRO A 1 92 ? -14.591 -13.211 -4.858 1.00 34.69 92 PRO A N 1
ATOM 686 C CA . PRO A 1 92 ? -15.852 -13.376 -4.164 1.00 34.69 92 PRO A CA 1
ATOM 687 C C . PRO A 1 92 ? -15.808 -14.667 -3.338 1.00 34.69 92 PRO A C 1
ATOM 689 O O . PRO A 1 92 ? -15.585 -15.734 -3.901 1.00 34.69 92 PRO A O 1
ATOM 692 N N . ILE A 1 93 ? -16.128 -14.520 -2.046 1.00 35.03 93 ILE A N 1
ATOM 693 C CA . ILE A 1 93 ? -16.484 -15.575 -1.074 1.00 35.03 93 ILE A CA 1
ATOM 694 C C . ILE A 1 93 ? -15.303 -16.407 -0.559 1.00 35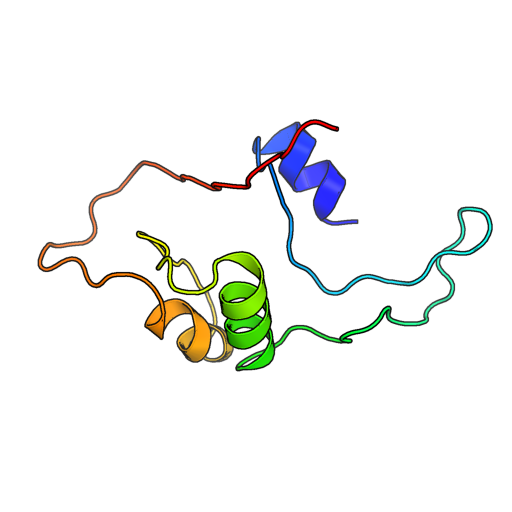.03 93 ILE A C 1
ATOM 696 O O . ILE A 1 93 ? -14.665 -17.141 -1.340 1.00 35.03 93 ILE A O 1
#

Radius of gyration: 15.05 Å; chains: 1; bounding box: 29×26×45 Å

pLDDT: mean 71.73, std 19.4, range [26.88, 92.56]

Sequence (93 aa):
MVEPFLKEFLGADMVLGTEIASYKGRATGLICNPGILVGDKKAQVLKKTFGDEKPDIGLGDRVTDAPFMALCKKSDSKPVCYQISIQVISTPI

InterPro domains:
  IPR023214 HAD superfamily [G3DSA:3.40.50.1000] (1-87)
  IPR056462 Glycerol-3-phosphate acyltransferase RAM2/GPAT1-8, HAD-like domain [PF23270] (1-74)